Protein AF-A0A3C0Z9P6-F1 (afdb_monomer)

Nearest PDB structures (foldseek):
  6in7-assembly1_B  TM=9.026E-01  e=1.332E-02  Pseudomonas aeruginosa PAO1
  3hug-assembly4_M  TM=8.861E-01  e=1.414E-02  Mycobacterium tuberculosis H37Rv
  8z6g-assembly3_F  TM=8.842E-01  e=2.895E-02  Pseudomonas aeruginosa
  8z6g-assembly1_B  TM=8.869E-01  e=5.582E-02  Pseudomonas aeruginosa
  1or7-assembly3_A  TM=6.506E-01  e=3.262E-02  Escherichia coli

Secondary structure (DSSP, 8-state):
--SHHHHHHHHHHHHHHHHHHHHHHHHHHHS-TT-HHHHHHHHHHHHHHHHTS-HHHHHHHHHHHHS---HHHHHHHTTS-HHHHHHHHHHHHHHHHHHHHHHHHHH-

pLDDT: mean 70.47, std 15.77, range [40.88, 92.44]

Structure (mmCIF, N/CA/C/O backbone):
data_AF-A0A3C0Z9P6-F1
#
_entry.id   AF-A0A3C0Z9P6-F1
#
loop_
_atom_site.group_PDB
_atom_site.id
_atom_site.type_symbol
_atom_site.label_atom_id
_atom_site.label_alt_id
_atom_site.label_comp_id
_atom_site.label_asym_id
_atom_site.label_entity_id
_atom_site.label_seq_id
_atom_site.pdbx_PDB_ins_code
_atom_site.Cartn_x
_atom_site.Cartn_y
_atom_site.Cartn_z
_atom_site.occupancy
_atom_site.B_iso_or_equiv
_atom_site.auth_seq_id
_atom_site.auth_comp_id
_atom_site.auth_asym_id
_atom_site.auth_atom_id
_atom_site.pdbx_PDB_model_num
ATOM 1 N N . MET A 1 1 ? -11.238 23.803 20.148 1.00 42.41 1 MET A N 1
ATOM 2 C CA . MET A 1 1 ? -11.533 23.193 18.830 1.00 42.41 1 MET A CA 1
ATOM 3 C C . MET A 1 1 ? -10.688 23.865 17.754 1.00 42.41 1 MET A C 1
ATOM 5 O O . MET A 1 1 ? -11.091 24.905 17.266 1.00 42.41 1 MET A O 1
ATOM 9 N N . ARG A 1 2 ? -9.495 23.348 17.442 1.00 43.4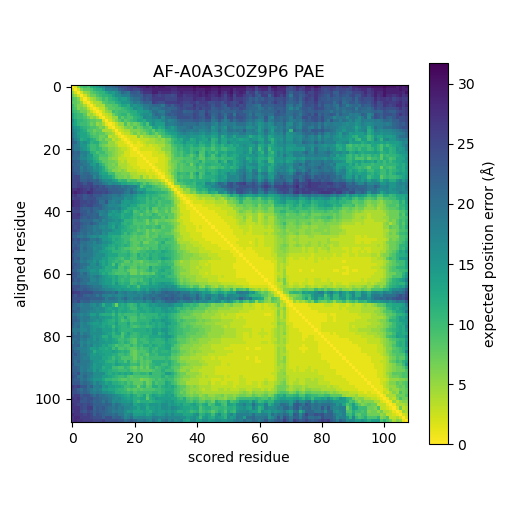1 2 ARG A N 1
ATOM 10 C CA . ARG A 1 2 ? -8.630 23.783 16.322 1.00 43.41 2 ARG A CA 1
ATOM 11 C C . ARG A 1 2 ? -7.404 22.873 16.370 1.00 43.41 2 ARG A C 1
ATOM 13 O O . ARG A 1 2 ? -6.607 23.048 17.272 1.00 43.41 2 ARG A O 1
ATOM 20 N N . ASN A 1 3 ? -7.369 21.821 15.549 1.00 40.88 3 ASN A N 1
ATOM 21 C CA . ASN A 1 3 ? -6.153 21.076 15.146 1.00 40.88 3 ASN A CA 1
ATOM 22 C C . ASN A 1 3 ? -6.480 19.862 14.255 1.00 40.88 3 ASN A C 1
ATOM 24 O O . ASN A 1 3 ? -5.617 19.386 13.526 1.00 40.88 3 ASN A O 1
ATOM 28 N N . SER A 1 4 ? -7.729 19.386 14.223 1.00 42.66 4 SER A N 1
ATOM 29 C CA . SER A 1 4 ? -8.097 18.238 13.373 1.00 42.66 4 SER A CA 1
ATOM 30 C C . SER A 1 4 ? -8.170 18.570 11.876 1.00 42.66 4 SER A C 1
ATOM 32 O O . SER 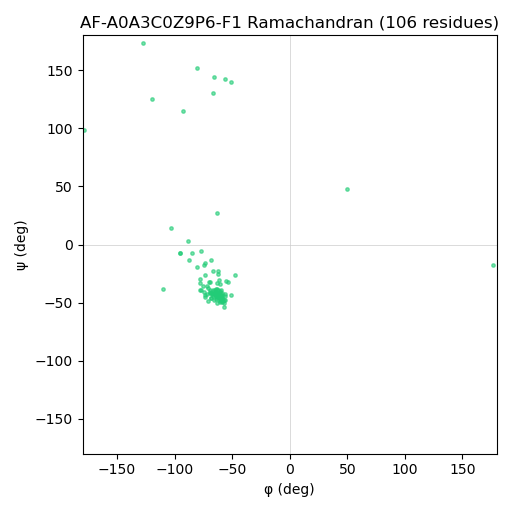A 1 4 ? -7.954 17.688 11.049 1.00 42.66 4 SER A O 1
ATOM 34 N N . SER A 1 5 ? -8.432 19.831 11.515 1.00 43.44 5 SER A N 1
ATOM 35 C CA . SER A 1 5 ? -8.592 20.255 10.116 1.00 43.44 5 SER A CA 1
ATOM 36 C C . SER A 1 5 ? -7.256 20.404 9.376 1.00 43.44 5 SER A C 1
ATOM 38 O O . SER A 1 5 ? -7.180 20.089 8.193 1.00 43.44 5 SER A O 1
ATOM 40 N N . LEU A 1 6 ? -6.188 20.818 10.072 1.00 44.06 6 LEU A N 1
ATOM 41 C CA . LEU A 1 6 ? -4.846 20.977 9.486 1.00 44.06 6 LEU A CA 1
ATOM 42 C C . LEU A 1 6 ? -4.164 19.620 9.236 1.00 44.06 6 LEU A C 1
ATOM 44 O O . LEU A 1 6 ? -3.636 19.386 8.151 1.00 44.06 6 LEU A O 1
ATOM 48 N N . ASN A 1 7 ? -4.307 18.670 10.168 1.00 47.16 7 ASN A N 1
ATOM 49 C CA . ASN A 1 7 ? -3.754 17.315 10.033 1.00 47.16 7 ASN A CA 1
ATOM 50 C C . ASN A 1 7 ? -4.336 16.517 8.849 1.00 47.16 7 ASN A C 1
ATOM 52 O O . ASN A 1 7 ? -3.698 15.589 8.348 1.00 47.16 7 ASN A O 1
ATOM 56 N N . ALA A 1 8 ? -5.556 16.835 8.406 1.00 47.28 8 ALA A N 1
ATOM 57 C CA . ALA A 1 8 ? -6.192 16.159 7.276 1.00 47.28 8 ALA A CA 1
ATOM 58 C C . ALA A 1 8 ? -5.598 16.593 5.923 1.00 47.28 8 ALA A C 1
ATOM 60 O O . ALA A 1 8 ? -5.442 15.758 5.029 1.00 47.28 8 ALA A O 1
ATOM 61 N N . ILE A 1 9 ? -5.227 17.872 5.796 1.00 47.53 9 ILE A N 1
ATOM 62 C CA . ILE A 1 9 ? -4.666 18.454 4.568 1.00 47.53 9 ILE A CA 1
ATOM 63 C C . ILE A 1 9 ? -3.225 17.974 4.374 1.00 47.53 9 ILE A C 1
ATOM 65 O O . ILE A 1 9 ? -2.877 17.497 3.292 1.00 47.53 9 ILE A O 1
ATOM 69 N N . GLU A 1 10 ? -2.422 17.985 5.437 1.00 41.62 10 GLU A N 1
ATOM 70 C CA . GLU A 1 10 ? -1.027 17.535 5.409 1.00 41.62 10 GLU A CA 1
ATOM 71 C C . GLU A 1 10 ? -0.917 16.033 5.089 1.00 41.62 10 GLU A C 1
ATOM 73 O O . GLU A 1 10 ? -0.194 15.641 4.172 1.00 41.62 10 GLU A O 1
ATOM 78 N N . LYS A 1 11 ? -1.762 15.192 5.712 1.00 42.75 11 LYS A N 1
ATOM 79 C CA . LYS A 1 11 ? -1.857 13.753 5.392 1.00 42.75 11 LYS A CA 1
ATOM 80 C C . LYS A 1 11 ? -2.290 13.469 3.953 1.00 42.75 11 LYS A C 1
ATOM 82 O O . LYS A 1 11 ? -1.919 12.424 3.418 1.00 42.75 11 LYS A O 1
ATOM 87 N N . SER A 1 12 ? -3.096 14.335 3.336 1.00 48.06 12 SER A N 1
ATOM 88 C CA . SER A 1 12 ? -3.494 14.165 1.931 1.00 48.06 12 SER A CA 1
ATOM 89 C C . SER A 1 12 ? -2.323 14.431 0.978 1.00 48.06 12 SER A C 1
ATOM 91 O O . SER A 1 12 ? -2.132 13.683 0.019 1.00 48.06 12 SER A O 1
ATOM 93 N N . LYS A 1 13 ? -1.483 15.419 1.313 1.00 47.25 13 LYS A N 1
ATOM 94 C CA . LYS A 1 13 ? -0.329 15.845 0.518 1.00 47.25 13 LYS A CA 1
ATOM 95 C C . LYS A 1 13 ? 0.789 14.804 0.565 1.00 47.25 13 LYS A C 1
ATOM 97 O O . LYS A 1 13 ? 1.222 14.333 -0.481 1.00 47.25 13 LYS A O 1
ATOM 102 N N . THR A 1 14 ? 1.151 14.330 1.761 1.00 51.00 14 THR A N 1
ATOM 103 C CA . THR A 1 14 ? 2.155 13.262 1.938 1.00 51.00 14 THR A CA 1
ATOM 104 C C . THR A 1 14 ? 1.738 11.956 1.256 1.00 51.00 14 THR A C 1
ATOM 106 O O . THR A 1 14 ? 2.580 11.227 0.739 1.00 51.00 14 THR A O 1
ATOM 109 N N . ARG A 1 15 ? 0.432 11.653 1.228 1.00 51.88 15 ARG A N 1
ATOM 110 C CA . ARG A 1 15 ? -0.122 10.464 0.565 1.00 51.88 15 ARG A CA 1
ATOM 111 C C . ARG A 1 15 ? -0.003 10.538 -0.959 1.00 51.88 15 ARG A C 1
ATOM 113 O O . ARG A 1 15 ? 0.391 9.533 -1.546 1.00 51.88 15 ARG A O 1
ATOM 120 N N . SER A 1 16 ? -0.357 11.675 -1.569 1.00 59.59 16 SER A N 1
ATOM 121 C CA . SER A 1 16 ? -0.193 11.879 -3.019 1.00 59.59 16 SER A CA 1
ATOM 122 C C . SER A 1 16 ? 1.267 11.669 -3.390 1.00 59.59 16 SER A C 1
ATOM 124 O O . SER A 1 16 ? 1.578 10.728 -4.107 1.00 59.59 16 SER A O 1
ATOM 126 N N . MET A 1 17 ? 2.171 12.384 -2.713 1.00 55.50 17 MET A N 1
ATOM 127 C CA . MET A 1 17 ? 3.618 12.303 -2.941 1.00 55.50 17 MET A CA 1
ATOM 128 C C . MET A 1 17 ? 4.173 10.868 -2.857 1.00 55.50 17 MET A C 1
ATOM 130 O O . MET A 1 17 ? 5.124 10.518 -3.552 1.00 55.50 17 MET A O 1
ATOM 134 N N . TYR A 1 18 ? 3.592 10.000 -2.021 1.00 57.31 18 TYR A N 1
ATOM 135 C CA . TYR A 1 18 ? 4.057 8.618 -1.876 1.00 57.31 18 TYR A CA 1
ATOM 136 C C . TYR A 1 18 ? 3.626 7.692 -3.021 1.00 57.31 18 TYR A C 1
ATOM 138 O O . TYR A 1 18 ? 4.408 6.838 -3.436 1.00 57.31 18 TYR A O 1
ATOM 146 N N . ILE A 1 19 ? 2.392 7.845 -3.509 1.00 62.22 19 ILE A N 1
ATOM 147 C CA . ILE A 1 19 ? 1.906 7.144 -4.707 1.00 62.22 19 ILE A CA 1
ATOM 148 C C . ILE A 1 19 ? 2.621 7.693 -5.944 1.00 62.22 19 ILE A C 1
ATOM 150 O O . ILE A 1 19 ? 3.065 6.913 -6.781 1.00 62.22 19 ILE A O 1
ATOM 154 N N . ASP A 1 20 ? 2.783 9.013 -6.005 1.00 66.19 20 ASP A N 1
ATOM 155 C CA . ASP A 1 20 ? 3.433 9.719 -7.104 1.00 66.19 20 ASP A CA 1
ATOM 156 C C . ASP A 1 20 ? 4.901 9.290 -7.217 1.00 66.19 20 ASP A C 1
ATOM 158 O O . ASP A 1 20 ? 5.325 8.877 -8.285 1.00 66.19 20 ASP A O 1
ATOM 162 N N . SER A 1 21 ? 5.636 9.210 -6.102 1.00 65.31 21 SER A N 1
ATOM 163 C CA . SER A 1 21 ? 7.021 8.700 -6.103 1.00 65.31 21 SER A CA 1
ATOM 164 C C . SER A 1 21 ? 7.155 7.211 -6.444 1.00 65.31 21 SER A C 1
ATOM 166 O O . SER A 1 21 ? 8.232 6.774 -6.833 1.00 65.31 21 SER A O 1
ATOM 168 N N . LEU A 1 22 ? 6.110 6.396 -6.257 1.00 65.88 22 LEU A N 1
ATOM 169 C CA . LEU A 1 22 ? 6.124 5.002 -6.716 1.00 65.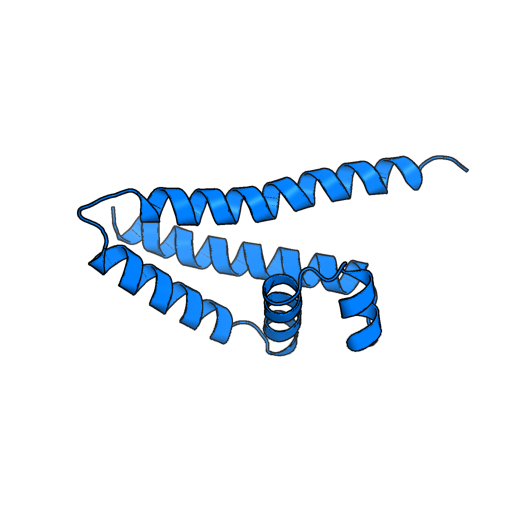88 22 LEU A CA 1
ATOM 170 C C . LEU A 1 22 ? 5.873 4.928 -8.228 1.00 65.88 22 LEU A C 1
ATOM 172 O O . LEU A 1 22 ? 6.506 4.125 -8.902 1.00 65.88 22 LEU A O 1
ATOM 176 N N . ASN A 1 23 ? 4.969 5.761 -8.748 1.00 66.81 23 ASN A N 1
ATOM 177 C CA . ASN A 1 23 ? 4.712 5.864 -10.183 1.00 66.81 23 ASN A CA 1
ATOM 178 C C . ASN A 1 23 ? 5.933 6.417 -10.924 1.00 66.81 23 ASN A C 1
ATOM 180 O O . ASN A 1 23 ? 6.373 5.803 -11.881 1.00 66.81 23 ASN A O 1
ATOM 184 N N . GLU A 1 24 ? 6.526 7.501 -10.425 1.00 68.56 24 GLU A N 1
ATOM 185 C CA . GLU A 1 24 ? 7.747 8.101 -10.968 1.00 68.56 24 GLU A CA 1
ATOM 186 C C . GLU A 1 24 ? 8.887 7.082 -11.022 1.00 68.56 24 GLU A C 1
ATOM 188 O O . GLU A 1 24 ? 9.549 6.942 -12.043 1.00 68.56 24 GLU A O 1
ATOM 193 N N . PHE A 1 25 ? 9.061 6.296 -9.957 1.00 67.06 25 PHE A N 1
ATOM 194 C CA . PHE A 1 25 ? 10.027 5.206 -9.945 1.00 67.06 25 PHE A CA 1
ATOM 195 C C . PHE A 1 25 ? 9.752 4.182 -11.055 1.00 67.06 25 PHE A C 1
ATOM 197 O O . PHE A 1 25 ? 10.668 3.826 -11.784 1.00 67.06 25 PHE A O 1
ATOM 204 N N . VAL A 1 26 ? 8.506 3.732 -11.226 1.00 66.94 26 VAL A N 1
ATOM 205 C CA . VAL A 1 26 ? 8.135 2.786 -12.295 1.00 66.94 26 VAL A CA 1
ATOM 206 C C . VAL A 1 26 ? 8.321 3.396 -13.690 1.00 66.94 26 VAL A C 1
ATOM 208 O O . VAL A 1 26 ? 8.780 2.702 -14.595 1.00 66.94 26 VAL A O 1
ATOM 211 N N . ASP A 1 27 ? 8.001 4.676 -13.869 1.00 66.69 27 ASP A N 1
ATOM 212 C CA . ASP A 1 27 ? 8.095 5.378 -15.151 1.00 66.69 27 ASP A CA 1
ATOM 213 C C . ASP A 1 27 ? 9.550 5.643 -15.567 1.00 66.69 27 ASP A C 1
ATOM 215 O O . ASP A 1 27 ? 9.875 5.515 -16.750 1.00 66.69 27 ASP A O 1
ATOM 219 N N . ILE A 1 28 ? 10.447 5.922 -14.611 1.00 65.12 28 ILE A N 1
ATOM 220 C CA . ILE A 1 28 ? 11.895 6.032 -14.858 1.00 65.12 28 ILE A CA 1
ATOM 221 C C . ILE A 1 28 ? 12.426 4.741 -15.501 1.00 65.12 28 ILE A C 1
ATOM 223 O O . ILE A 1 28 ? 13.076 4.815 -16.540 1.00 65.12 28 ILE A O 1
ATOM 227 N N . TYR A 1 29 ? 12.075 3.567 -14.960 1.00 60.84 29 TYR A N 1
ATOM 228 C CA . TYR A 1 29 ? 12.494 2.263 -15.510 1.00 60.84 29 TYR A CA 1
ATOM 229 C C . TYR A 1 29 ? 11.766 1.858 -16.797 1.00 60.84 29 TYR A C 1
ATOM 231 O O . TYR A 1 29 ? 12.203 0.961 -17.510 1.00 60.84 29 TYR A O 1
ATOM 239 N N . ARG A 1 30 ? 10.622 2.475 -17.103 1.00 60.72 30 ARG A N 1
ATOM 240 C CA . ARG A 1 30 ? 9.860 2.186 -18.327 1.00 60.72 30 ARG A CA 1
ATOM 241 C C . ARG A 1 30 ? 10.430 2.895 -19.560 1.00 60.72 30 ARG A C 1
ATOM 243 O O . ARG A 1 30 ? 10.091 2.525 -20.681 1.00 60.72 30 ARG A O 1
ATOM 250 N N . SER A 1 31 ? 11.234 3.936 -19.352 1.00 59.81 31 SER A N 1
ATOM 251 C CA . SER A 1 31 ? 11.647 4.895 -20.387 1.00 59.81 31 SER A CA 1
ATOM 252 C C . SER A 1 31 ? 13.003 4.575 -21.039 1.00 59.81 3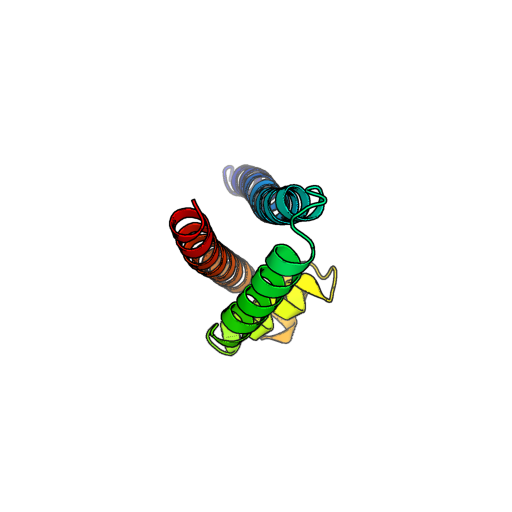1 SER A C 1
ATOM 254 O O . SER A 1 31 ? 13.389 5.227 -22.007 1.00 59.81 31 SER A O 1
ATOM 256 N N . SER A 1 32 ? 13.728 3.581 -20.533 1.00 57.25 32 SER A N 1
ATOM 257 C CA . SER A 1 32 ? 15.053 3.126 -20.978 1.00 57.25 32 SER A CA 1
ATOM 258 C C . SER A 1 32 ? 14.922 1.987 -22.005 1.00 57.25 32 SER A C 1
ATOM 260 O O . SER A 1 32 ? 14.446 0.894 -21.715 1.00 57.25 32 SER A O 1
ATOM 262 N N . THR A 1 33 ? 15.339 2.225 -23.251 1.00 54.12 33 THR A N 1
ATOM 263 C CA . THR A 1 33 ? 15.129 1.324 -24.406 1.00 54.12 33 THR A CA 1
ATOM 264 C C . THR A 1 33 ? 15.988 0.048 -24.427 1.00 54.12 33 THR A C 1
ATOM 266 O O . THR A 1 33 ? 15.635 -0.887 -25.139 1.00 54.12 33 THR A O 1
ATOM 269 N N . GLU A 1 34 ? 17.060 -0.052 -23.634 1.00 53.88 34 GLU A N 1
ATOM 270 C CA . GLU A 1 34 ? 17.806 -1.311 -23.400 1.00 53.88 34 GLU A CA 1
ATOM 271 C C . GLU A 1 34 ? 17.189 -2.174 -22.280 1.00 53.88 34 GLU A C 1
ATOM 273 O O . GLU A 1 34 ? 17.568 -3.329 -22.081 1.00 53.88 34 GLU A O 1
ATOM 278 N N . GLU A 1 35 ? 16.193 -1.647 -21.565 1.00 59.03 35 GLU A N 1
ATOM 279 C CA . GLU A 1 35 ? 15.675 -2.223 -20.328 1.00 59.03 35 GLU A CA 1
ATOM 280 C C . GLU A 1 35 ? 14.346 -2.961 -20.484 1.00 59.03 35 GLU A C 1
ATOM 282 O O . GLU A 1 35 ? 13.745 -3.295 -19.481 1.00 59.03 35 GLU A O 1
ATOM 287 N N . GLU A 1 36 ? 13.851 -3.304 -21.676 1.00 61.81 36 GLU A N 1
ATOM 288 C CA . GLU A 1 36 ? 12.541 -3.981 -21.753 1.00 61.81 36 GLU A CA 1
ATOM 289 C C . GLU A 1 36 ? 12.552 -5.374 -21.082 1.00 61.81 36 GLU A C 1
ATOM 291 O O . GLU A 1 36 ? 11.593 -5.763 -20.408 1.00 61.81 36 GLU A O 1
ATOM 296 N N . LEU A 1 37 ? 13.652 -6.125 -21.224 1.00 64.75 37 LEU A N 1
ATOM 297 C CA . LEU A 1 37 ? 13.838 -7.401 -20.525 1.00 64.75 37 LEU A CA 1
ATOM 298 C C . LEU A 1 37 ? 14.002 -7.180 -19.014 1.00 64.75 37 LEU A C 1
ATOM 300 O O . LEU A 1 37 ? 13.317 -7.831 -18.227 1.00 64.75 37 LEU A O 1
ATOM 304 N N . TYR A 1 38 ? 14.836 -6.216 -18.618 1.00 66.75 38 TYR A N 1
ATOM 305 C CA . TYR A 1 38 ? 15.063 -5.861 -17.215 1.00 66.75 38 TYR A CA 1
ATOM 306 C C . TYR A 1 38 ? 13.798 -5.329 -16.532 1.00 66.75 38 TYR A C 1
ATOM 308 O O . TYR A 1 38 ? 13.495 -5.692 -15.400 1.00 66.75 38 TYR A O 1
ATOM 316 N N . PHE A 1 39 ? 12.995 -4.550 -17.245 1.00 68.88 39 PHE A N 1
ATOM 317 C CA . PHE A 1 39 ? 11.703 -4.039 -16.823 1.00 68.88 39 PHE A CA 1
ATOM 318 C C . PHE A 1 39 ? 10.692 -5.174 -16.665 1.00 68.88 39 PHE A C 1
ATOM 320 O O . PHE A 1 39 ? 9.978 -5.219 -15.666 1.00 68.88 39 PHE A O 1
ATOM 327 N N . LYS A 1 40 ? 10.658 -6.146 -17.588 1.00 72.25 40 LYS A N 1
ATOM 328 C CA . LYS A 1 40 ? 9.836 -7.363 -17.439 1.00 72.25 40 LYS A CA 1
ATOM 329 C C . LYS A 1 40 ? 10.252 -8.188 -16.221 1.00 72.25 40 LYS A C 1
ATOM 331 O O . LYS A 1 40 ? 9.385 -8.709 -15.520 1.00 72.25 40 LYS A O 1
ATOM 336 N N . GLU A 1 41 ? 11.547 -8.304 -15.939 1.00 74.38 41 GLU A N 1
ATOM 337 C CA . GLU A 1 41 ? 12.041 -8.983 -14.736 1.00 74.38 41 GLU A CA 1
ATOM 338 C C . GLU A 1 41 ? 11.715 -8.213 -13.453 1.00 74.38 41 GLU A C 1
ATOM 340 O O . GLU A 1 41 ? 11.284 -8.815 -12.465 1.00 74.38 41 GLU A O 1
ATOM 345 N N . LEU A 1 42 ? 11.863 -6.888 -13.473 1.00 73.69 42 LEU A N 1
ATOM 346 C CA . LEU A 1 42 ? 11.521 -6.005 -12.363 1.00 73.69 42 LEU A CA 1
ATOM 347 C C . LEU A 1 42 ? 10.020 -6.051 -12.069 1.00 73.69 42 LEU A C 1
ATOM 349 O O . LEU A 1 42 ? 9.637 -6.162 -10.907 1.00 73.69 42 LEU A O 1
ATOM 353 N N . LEU A 1 43 ? 9.177 -6.044 -13.104 1.00 74.19 43 LEU A N 1
ATOM 354 C CA . LEU A 1 43 ? 7.730 -6.222 -12.990 1.00 74.19 43 LEU A CA 1
ATOM 355 C C . LEU A 1 43 ? 7.371 -7.586 -12.398 1.00 74.19 43 LEU A C 1
ATOM 357 O O . LEU A 1 43 ? 6.607 -7.638 -11.439 1.00 74.19 43 LEU A O 1
ATOM 361 N N . LYS A 1 44 ? 7.963 -8.681 -12.889 1.00 80.69 44 LYS A N 1
ATOM 362 C CA . LYS A 1 44 ? 7.741 -10.020 -12.312 1.00 80.69 44 LYS A CA 1
ATOM 363 C C . LYS A 1 44 ? 8.131 -10.082 -10.838 1.00 80.69 44 LYS A C 1
ATOM 365 O O . LYS A 1 44 ? 7.419 -10.669 -10.026 1.00 80.69 44 LYS A O 1
ATOM 370 N N . LYS A 1 45 ? 9.259 -9.473 -10.467 1.00 77.50 45 LYS A N 1
ATOM 371 C CA . LYS A 1 45 ? 9.679 -9.378 -9.063 1.00 77.50 45 LYS A CA 1
ATOM 372 C C . LYS A 1 45 ? 8.742 -8.498 -8.252 1.00 77.50 45 LYS A C 1
ATOM 374 O O . LYS A 1 45 ? 8.433 -8.846 -7.121 1.00 77.50 45 LYS A O 1
ATOM 379 N N . PHE A 1 46 ? 8.264 -7.397 -8.813 1.00 78.31 46 PHE A N 1
ATOM 380 C CA . PHE A 1 46 ? 7.283 -6.539 -8.165 1.00 78.31 46 PHE A CA 1
ATOM 381 C C . PHE A 1 46 ? 5.981 -7.290 -7.870 1.00 78.31 46 PHE A C 1
ATOM 383 O O . PHE A 1 46 ? 5.494 -7.239 -6.742 1.00 78.31 46 PHE A O 1
ATOM 390 N N . GLU A 1 47 ? 5.460 -8.039 -8.841 1.00 82.31 47 GLU A N 1
ATOM 391 C CA . GLU A 1 47 ? 4.294 -8.911 -8.666 1.00 82.31 47 GLU A CA 1
ATOM 392 C C . GLU A 1 47 ? 4.551 -9.976 -7.593 1.00 82.31 47 GLU A C 1
ATOM 394 O O . GLU A 1 47 ? 3.749 -10.128 -6.672 1.00 82.31 47 GLU A O 1
ATOM 399 N N . SER A 1 48 ? 5.715 -10.630 -7.630 1.00 85.31 48 SER A N 1
ATOM 400 C CA . SER A 1 48 ? 6.119 -11.602 -6.608 1.00 85.31 48 SER A CA 1
ATOM 401 C C . SER A 1 48 ? 6.207 -10.988 -5.204 1.00 85.31 48 SER A C 1
ATOM 403 O O . SER A 1 48 ? 5.766 -11.585 -4.224 1.00 85.31 48 SER A O 1
ATOM 405 N N . GLU A 1 49 ? 6.729 -9.770 -5.068 1.00 85.56 49 GLU A N 1
ATOM 406 C CA . GLU A 1 49 ? 6.792 -9.079 -3.777 1.00 85.56 49 GLU A CA 1
ATOM 407 C C . GLU A 1 49 ? 5.407 -8.642 -3.285 1.00 85.56 49 GLU A C 1
ATOM 409 O O . GLU A 1 49 ? 5.156 -8.677 -2.078 1.00 85.56 49 GLU A O 1
ATOM 414 N N . ILE A 1 50 ? 4.482 -8.295 -4.189 1.00 85.00 50 ILE A N 1
ATOM 415 C CA . ILE A 1 50 ? 3.070 -8.090 -3.836 1.00 85.00 50 ILE A CA 1
ATOM 416 C C . ILE A 1 50 ? 2.476 -9.391 -3.297 1.00 85.00 50 ILE A C 1
ATOM 418 O O . ILE A 1 50 ? 1.783 -9.360 -2.278 1.00 85.00 50 ILE A O 1
ATOM 422 N N . GLU A 1 51 ? 2.755 -10.532 -3.927 1.00 87.69 51 GLU A N 1
ATOM 423 C CA . GLU A 1 51 ? 2.330 -11.844 -3.434 1.00 87.69 51 GLU A CA 1
ATOM 424 C C . GLU A 1 51 ? 2.948 -12.189 -2.073 1.00 87.69 51 GLU A C 1
ATOM 426 O O . GLU A 1 51 ? 2.269 -12.774 -1.232 1.00 87.69 51 GLU A O 1
ATOM 431 N N . ASN A 1 52 ? 4.169 -11.746 -1.788 1.00 88.25 52 ASN A N 1
ATOM 432 C CA . ASN A 1 52 ? 4.815 -11.945 -0.488 1.00 88.25 52 ASN A CA 1
ATOM 433 C C . ASN A 1 52 ? 4.297 -11.008 0.619 1.00 88.25 52 ASN A C 1
ATOM 435 O O . ASN A 1 52 ? 4.676 -11.158 1.788 1.00 88.25 52 ASN A O 1
ATOM 439 N N . LEU A 1 53 ? 3.426 -10.043 0.303 1.00 87.88 53 LEU A N 1
ATOM 440 C CA . LEU A 1 53 ? 2.767 -9.242 1.331 1.00 87.88 53 LEU A CA 1
ATOM 441 C C . LEU A 1 53 ? 1.834 -10.122 2.180 1.00 87.88 53 LEU A C 1
ATOM 443 O O . LEU A 1 53 ? 1.144 -10.998 1.649 1.00 87.88 53 LEU A O 1
ATOM 447 N N . PRO A 1 54 ? 1.717 -9.846 3.495 1.00 92.38 54 PRO A N 1
ATOM 448 C CA . PRO A 1 54 ? 0.722 -10.499 4.335 1.00 92.38 54 PRO A CA 1
ATOM 449 C C . PRO A 1 54 ? -0.676 -10.413 3.697 1.00 92.38 54 PRO A C 1
ATOM 451 O O . PRO A 1 54 ? -1.028 -9.337 3.206 1.00 92.38 54 PRO A O 1
ATOM 454 N N . PRO A 1 55 ? -1.513 -11.468 3.745 1.00 89.75 55 PRO A N 1
ATOM 455 C CA . PRO A 1 55 ? -2.753 -11.545 2.962 1.00 89.75 55 PRO A CA 1
ATOM 456 C C . PRO A 1 55 ? -3.657 -10.313 3.094 1.00 89.75 55 PRO A C 1
ATOM 458 O O . PRO A 1 55 ? -4.106 -9.754 2.098 1.00 89.75 55 PRO A O 1
ATOM 461 N N . LYS A 1 56 ? -3.830 -9.813 4.324 1.00 87.94 56 LYS A N 1
ATOM 462 C CA . LYS A 1 56 ? -4.639 -8.620 4.617 1.00 87.94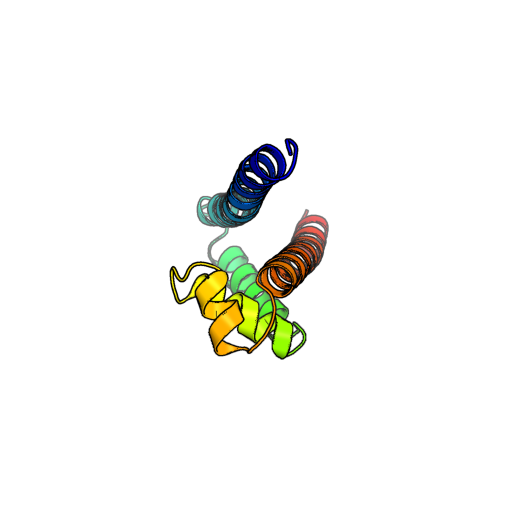 56 LYS A CA 1
ATOM 463 C C . LYS A 1 56 ? -4.011 -7.322 4.093 1.00 87.94 56 LYS A C 1
ATOM 465 O O . LYS A 1 56 ? -4.716 -6.393 3.717 1.00 87.94 56 LYS A O 1
ATOM 470 N N . MET A 1 57 ? -2.680 -7.247 4.070 1.00 89.81 57 MET A N 1
ATOM 471 C CA . MET A 1 57 ? -1.945 -6.114 3.504 1.00 89.81 57 MET A CA 1
ATOM 472 C C . MET A 1 57 ? -2.028 -6.107 1.980 1.00 89.81 57 MET A C 1
ATOM 474 O O . MET A 1 57 ? -2.288 -5.055 1.399 1.00 89.81 57 MET A O 1
ATOM 478 N N . ARG A 1 58 ? -1.877 -7.281 1.359 1.00 90.06 58 ARG A N 1
ATOM 479 C CA . ARG A 1 58 ? -2.034 -7.487 -0.082 1.00 90.06 58 ARG A CA 1
ATOM 480 C C . ARG A 1 58 ? -3.435 -7.117 -0.549 1.00 90.06 58 ARG A C 1
ATOM 482 O O . ARG A 1 58 ? -3.574 -6.339 -1.482 1.00 90.06 58 ARG A O 1
ATOM 489 N N . GLU A 1 59 ? -4.466 -7.605 0.136 1.00 89.62 59 GLU A N 1
ATOM 490 C CA . GLU A 1 59 ? -5.863 -7.295 -0.177 1.00 89.62 59 GLU A CA 1
ATOM 491 C C . GLU A 1 59 ? -6.139 -5.785 -0.131 1.00 89.62 59 GLU A C 1
ATOM 493 O O . GLU A 1 59 ? -6.681 -5.223 -1.081 1.00 89.62 59 GLU A O 1
ATOM 498 N N . ILE A 1 60 ? -5.707 -5.107 0.937 1.00 88.31 60 ILE A N 1
ATOM 499 C CA . ILE A 1 60 ? -5.861 -3.652 1.079 1.00 88.31 60 ILE A CA 1
ATOM 500 C C . ILE A 1 60 ? -5.108 -2.904 -0.032 1.00 88.31 60 ILE A C 1
ATOM 502 O O . ILE A 1 60 ? -5.631 -1.931 -0.580 1.00 88.31 60 ILE A O 1
ATOM 506 N N . PHE A 1 61 ? -3.895 -3.350 -0.366 1.00 85.56 61 PHE A N 1
ATOM 507 C CA . PHE A 1 61 ? -3.084 -2.769 -1.432 1.00 85.56 61 PHE A CA 1
ATOM 508 C C . PHE A 1 61 ? -3.748 -2.918 -2.803 1.00 85.56 61 PHE A C 1
ATOM 510 O O . PHE A 1 61 ? -3.938 -1.914 -3.487 1.00 85.56 61 PHE A O 1
ATOM 517 N N . LEU A 1 62 ? -4.177 -4.131 -3.163 1.00 84.06 62 LEU A N 1
ATOM 518 C CA . LEU A 1 62 ? -4.845 -4.422 -4.432 1.00 84.06 62 LEU A CA 1
ATOM 519 C C . LEU A 1 62 ? -6.175 -3.670 -4.559 1.00 84.06 62 LEU A C 1
ATOM 521 O O . LEU A 1 62 ? -6.410 -3.033 -5.582 1.00 84.06 62 LEU A O 1
ATOM 525 N N . LYS A 1 63 ? -7.008 -3.642 -3.510 1.00 82.25 63 LYS A N 1
ATOM 526 C CA . LYS A 1 63 ? -8.260 -2.858 -3.495 1.00 82.25 63 LYS A CA 1
ATOM 527 C C . LYS A 1 63 ? -8.010 -1.363 -3.683 1.00 82.25 63 LYS A C 1
ATOM 529 O O . LYS A 1 63 ? -8.726 -0.708 -4.429 1.00 82.25 63 LYS A O 1
ATOM 534 N N . SER A 1 64 ? -6.954 -0.823 -3.068 1.00 79.56 64 SER A N 1
ATOM 535 C CA . SER A 1 64 ? -6.552 0.576 -3.266 1.00 79.56 64 SER A CA 1
ATOM 536 C C . SER A 1 64 ? -6.012 0.869 -4.670 1.00 79.56 64 SER A C 1
ATOM 538 O O . SER A 1 64 ? -5.820 2.048 -4.985 1.00 79.56 64 SER A O 1
ATOM 540 N N . ARG A 1 65 ? -5.694 -0.157 -5.470 1.00 74.38 65 ARG A N 1
ATOM 541 C CA . ARG A 1 65 ? -5.044 -0.008 -6.775 1.00 74.38 65 ARG A CA 1
ATOM 542 C C . ARG A 1 65 ? -5.947 -0.338 -7.957 1.00 74.38 65 ARG A C 1
ATOM 544 O O . ARG A 1 65 ? -5.901 0.394 -8.939 1.00 74.38 65 ARG A O 1
ATOM 551 N N . ASN A 1 66 ? -6.795 -1.355 -7.831 1.00 64.50 66 ASN A N 1
ATOM 552 C CA . ASN A 1 66 ? -7.779 -1.730 -8.848 1.00 64.50 66 ASN A CA 1
ATOM 553 C C . ASN A 1 66 ? -9.005 -0.829 -8.840 1.00 64.50 66 ASN A C 1
ATOM 555 O O . ASN A 1 66 ? -9.632 -0.623 -9.875 1.00 64.50 66 ASN A O 1
ATOM 559 N N . GLU A 1 67 ? -9.357 -0.292 -7.681 1.00 52.53 67 GLU A N 1
ATOM 560 C CA . GLU A 1 67 ? -10.524 0.547 -7.563 1.00 52.53 67 GLU A CA 1
ATOM 561 C C . GLU A 1 67 ? -10.054 1.912 -7.070 1.00 52.53 67 GLU A C 1
ATOM 563 O O . GLU A 1 67 ? -9.415 2.030 -6.025 1.00 52.53 67 GLU A O 1
ATOM 56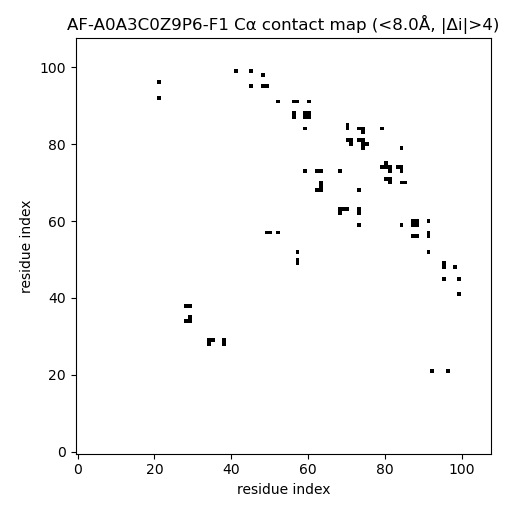8 N N . GLY A 1 68 ? -10.392 2.982 -7.791 1.00 52.50 68 GLY A N 1
ATOM 569 C CA . GLY A 1 68 ? -10.210 4.367 -7.332 1.00 52.50 68 GLY A CA 1
ATOM 570 C C . GLY A 1 68 ? -11.033 4.707 -6.076 1.00 52.50 68 GLY A C 1
ATOM 571 O O . GLY A 1 68 ? -11.442 5.852 -5.880 1.00 52.50 68 GLY A O 1
ATOM 572 N N . LEU A 1 69 ? -11.353 3.718 -5.238 1.00 54.06 69 LEU A N 1
ATOM 573 C CA . LEU A 1 69 ? -12.103 3.869 -4.014 1.00 54.06 69 LEU A CA 1
ATOM 574 C C . LEU A 1 69 ? -11.291 4.672 -3.009 1.00 54.06 69 LEU A C 1
ATOM 576 O O . LEU A 1 69 ? -10.141 4.391 -2.671 1.00 54.06 69 LEU A O 1
ATOM 580 N N . SER A 1 70 ? -11.967 5.671 -2.458 1.00 71.88 70 SER A N 1
ATOM 581 C CA . SER A 1 70 ? -11.510 6.344 -1.257 1.00 71.88 70 SER A CA 1
ATOM 582 C C . SER A 1 70 ? -11.314 5.309 -0.140 1.00 71.88 70 SER A C 1
ATOM 584 O O . SER A 1 70 ? -12.108 4.378 0.010 1.00 71.88 70 SER A O 1
ATOM 586 N N . TYR A 1 71 ? -10.275 5.498 0.677 1.00 80.44 71 TYR A N 1
ATOM 587 C CA . TYR A 1 71 ? -9.951 4.655 1.834 1.00 80.44 71 TYR A CA 1
ATOM 588 C C . TYR A 1 71 ? -11.139 4.347 2.745 1.00 80.44 71 TYR A C 1
ATOM 590 O O . TYR A 1 71 ? -11.158 3.303 3.388 1.00 80.44 71 TYR A O 1
ATOM 598 N N . LYS A 1 72 ? -12.147 5.223 2.752 1.00 80.19 72 LYS A N 1
ATOM 599 C CA . LYS A 1 72 ? -13.415 5.042 3.454 1.00 80.19 72 LYS A CA 1
ATOM 600 C C . LYS A 1 72 ? -14.190 3.809 2.997 1.00 80.19 72 LYS A C 1
ATOM 602 O O . LYS A 1 72 ? -14.779 3.124 3.825 1.00 80.19 72 LYS A O 1
ATOM 607 N N . LYS A 1 73 ? -14.201 3.512 1.697 1.00 81.56 73 LYS A N 1
ATOM 608 C CA . LYS A 1 73 ? -14.908 2.341 1.163 1.00 81.56 73 LYS A CA 1
ATOM 609 C C . LYS A 1 73 ? -14.166 1.047 1.490 1.00 81.56 73 LYS A C 1
ATOM 611 O O . LYS A 1 73 ? -14.805 0.133 1.986 1.00 81.56 73 LYS A O 1
ATOM 616 N N . ILE A 1 74 ? -12.839 1.023 1.340 1.00 84.75 74 ILE A N 1
ATOM 617 C CA . ILE A 1 74 ? -11.999 -0.123 1.742 1.00 84.75 74 ILE A CA 1
ATOM 618 C C . ILE A 1 74 ? -12.156 -0.394 3.245 1.00 84.75 74 ILE A C 1
ATOM 620 O O . ILE A 1 74 ? -12.340 -1.530 3.668 1.00 84.75 74 ILE A O 1
ATOM 624 N N . ALA A 1 75 ? -12.136 0.665 4.057 1.00 88.06 75 ALA A N 1
ATOM 625 C CA . ALA A 1 75 ? -12.360 0.588 5.495 1.00 88.06 75 ALA A CA 1
ATOM 626 C C . ALA A 1 75 ? -13.737 -0.006 5.831 1.00 88.06 75 ALA A C 1
ATOM 628 O O . ALA A 1 75 ? -13.828 -0.903 6.665 1.00 88.06 75 ALA A O 1
ATOM 629 N N . LYS A 1 76 ? -14.793 0.451 5.144 1.00 89.31 76 LYS A N 1
ATOM 630 C CA . LYS A 1 76 ? -16.156 -0.065 5.316 1.00 89.31 76 LYS A CA 1
ATOM 631 C C . LYS A 1 76 ? -16.273 -1.533 4.902 1.00 89.31 76 LYS A C 1
ATOM 633 O O . LYS A 1 76 ? -16.889 -2.305 5.624 1.00 89.31 76 LYS A O 1
ATOM 638 N N . GLU A 1 77 ? -15.697 -1.905 3.765 1.00 89.19 77 GLU A N 1
ATOM 639 C CA . GLU A 1 77 ? -15.769 -3.265 3.224 1.00 89.19 77 GLU A CA 1
ATOM 640 C C . GLU A 1 77 ? -15.045 -4.273 4.122 1.00 89.19 77 GLU A C 1
ATOM 642 O O . GLU A 1 77 ? -15.575 -5.337 4.418 1.00 89.19 77 GLU A O 1
ATOM 647 N N . LEU A 1 78 ? -13.865 -3.904 4.623 1.00 88.88 78 LEU A N 1
ATOM 648 C CA . LEU A 1 78 ? -13.050 -4.766 5.481 1.00 88.88 78 LEU A CA 1
ATOM 649 C C . LEU A 1 78 ? -13.376 -4.625 6.974 1.00 88.88 78 LEU A C 1
ATOM 651 O O . LEU A 1 78 ? -12.698 -5.232 7.805 1.00 88.88 78 LEU A O 1
ATOM 655 N N . ASN A 1 79 ? -14.376 -3.807 7.317 1.00 91.88 79 ASN A N 1
ATOM 656 C CA . ASN A 1 79 ? -14.778 -3.476 8.683 1.00 91.88 79 ASN A CA 1
ATOM 657 C C . ASN A 1 79 ? -13.593 -3.050 9.582 1.00 91.88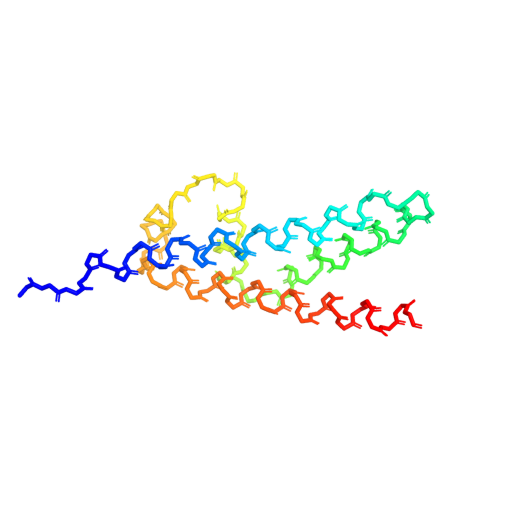 79 ASN A C 1
ATOM 659 O O . ASN A 1 79 ? -13.402 -3.537 10.696 1.00 91.88 79 ASN A O 1
ATOM 663 N N . ILE A 1 80 ? -12.755 -2.151 9.063 1.00 92.44 80 ILE A N 1
ATOM 664 C CA . ILE A 1 80 ? -11.594 -1.561 9.747 1.00 92.44 80 ILE A CA 1
ATOM 665 C C . ILE A 1 80 ? -11.656 -0.034 9.678 1.00 92.44 80 ILE A C 1
ATOM 667 O O . ILE A 1 80 ? -12.490 0.545 8.991 1.00 92.44 80 ILE A O 1
ATOM 671 N N . THR A 1 81 ? -10.747 0.656 10.367 1.00 90.06 81 THR A N 1
ATOM 672 C CA . THR A 1 81 ? -10.684 2.122 10.283 1.00 90.06 81 THR A CA 1
ATOM 673 C C . THR A 1 81 ? -9.951 2.588 9.023 1.00 90.06 81 THR A C 1
ATOM 675 O O . THR A 1 81 ? -9.006 1.946 8.557 1.00 90.06 81 THR A O 1
ATOM 678 N N . GLU A 1 82 ? -10.299 3.775 8.516 1.00 87.06 82 GLU A N 1
ATOM 679 C CA . GLU A 1 82 ? -9.530 4.435 7.448 1.00 87.06 82 GLU A CA 1
ATOM 680 C C . GLU A 1 82 ? -8.053 4.621 7.818 1.00 87.06 82 GLU A C 1
ATOM 682 O O . GLU A 1 82 ? -7.178 4.604 6.952 1.00 87.06 82 GLU A O 1
ATOM 687 N N . ASN A 1 83 ? -7.756 4.806 9.108 1.00 86.62 83 ASN A N 1
ATOM 688 C CA . ASN A 1 83 ? -6.385 4.924 9.585 1.00 86.62 83 ASN A CA 1
ATOM 689 C C . ASN A 1 83 ? -5.636 3.589 9.465 1.00 86.62 83 ASN A C 1
ATOM 691 O O . A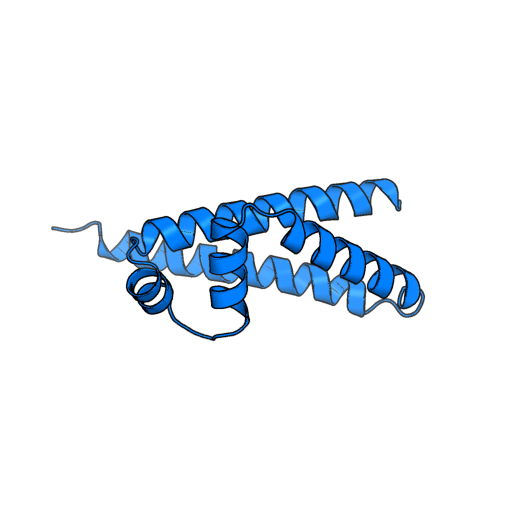SN A 1 83 ? -4.491 3.581 9.028 1.00 86.62 83 ASN A O 1
ATOM 695 N N . THR A 1 84 ? -6.299 2.466 9.756 1.00 88.12 84 THR A N 1
ATOM 696 C CA . THR A 1 84 ? -5.753 1.120 9.528 1.00 88.12 84 THR A CA 1
ATOM 697 C C . THR A 1 84 ? -5.420 0.914 8.052 1.00 88.12 84 THR A C 1
ATOM 699 O O . THR A 1 84 ? -4.306 0.497 7.746 1.00 88.12 84 THR A O 1
ATOM 702 N N . VAL A 1 85 ? -6.323 1.284 7.136 1.00 86.88 85 VAL A N 1
ATOM 703 C CA . VAL A 1 85 ? -6.076 1.228 5.681 1.00 86.88 85 VAL A CA 1
ATOM 704 C C . VAL A 1 85 ? -4.836 2.047 5.307 1.00 86.88 85 VAL A C 1
ATOM 706 O O . VAL A 1 85 ? -3.922 1.526 4.672 1.00 86.88 85 VAL A O 1
ATOM 709 N N . LYS A 1 86 ? -4.748 3.304 5.764 1.00 82.56 86 LYS A N 1
ATOM 710 C CA . LYS A 1 86 ? -3.593 4.188 5.515 1.00 82.56 86 LYS A CA 1
ATOM 711 C C . LYS A 1 86 ? -2.280 3.586 6.012 1.00 82.56 86 LYS A C 1
ATOM 713 O O . LYS A 1 86 ? -1.296 3.586 5.278 1.00 82.56 86 LYS A O 1
ATOM 718 N N . THR A 1 87 ? -2.256 3.082 7.244 1.00 85.94 87 THR A N 1
ATOM 719 C CA . THR A 1 87 ? -1.056 2.486 7.844 1.00 85.94 87 THR A CA 1
ATOM 720 C C . THR A 1 87 ? -0.623 1.230 7.101 1.00 85.94 87 THR A C 1
ATOM 722 O O . THR A 1 87 ? 0.566 1.059 6.841 1.00 85.94 87 THR A O 1
ATOM 725 N N . VAL A 1 88 ? -1.569 0.362 6.742 1.00 87.00 88 VAL A N 1
ATOM 726 C CA . VAL A 1 88 ? -1.280 -0.862 5.990 1.00 87.00 88 VAL A CA 1
ATOM 727 C C . VAL A 1 88 ? -0.712 -0.528 4.611 1.00 87.00 88 VAL A C 1
ATOM 729 O O . VAL A 1 88 ? 0.317 -1.085 4.244 1.00 87.00 88 VAL A O 1
ATOM 732 N N . LEU A 1 89 ? -1.303 0.430 3.893 1.00 85.69 89 LEU A N 1
ATOM 733 C CA . LEU A 1 89 ? -0.801 0.872 2.588 1.00 85.69 89 LEU A CA 1
ATOM 734 C C . LEU A 1 89 ? 0.586 1.499 2.678 1.00 85.69 89 LEU A C 1
ATOM 736 O O . LEU A 1 89 ? 1.452 1.192 1.867 1.00 85.69 89 LEU A O 1
ATOM 740 N N . HIS A 1 90 ? 0.824 2.341 3.682 1.00 81.25 90 HIS A N 1
ATOM 741 C CA . HIS A 1 90 ? 2.143 2.929 3.894 1.00 81.25 90 HIS A CA 1
ATOM 742 C C . HIS A 1 90 ? 3.213 1.852 4.121 1.00 81.25 90 HIS A C 1
ATOM 744 O O . HIS A 1 90 ? 4.277 1.897 3.507 1.00 81.25 90 HIS A O 1
ATOM 750 N N . ARG A 1 91 ? 2.909 0.849 4.954 1.00 85.12 91 ARG A N 1
ATOM 751 C CA . ARG A 1 91 ? 3.801 -0.292 5.199 1.00 85.12 91 ARG A CA 1
ATOM 752 C C . ARG A 1 91 ? 4.022 -1.129 3.940 1.00 85.12 91 ARG A C 1
ATOM 754 O O . ARG A 1 91 ? 5.164 -1.483 3.672 1.00 85.12 91 ARG A O 1
ATOM 761 N N . ALA A 1 92 ? 2.971 -1.382 3.159 1.00 84.69 92 ALA A N 1
ATOM 762 C CA . ALA A 1 92 ? 3.071 -2.102 1.893 1.00 84.69 92 ALA A CA 1
ATOM 763 C C . ALA A 1 92 ? 4.028 -1.390 0.927 1.00 84.69 92 ALA A C 1
ATOM 765 O O . ALA A 1 92 ? 4.966 -2.006 0.433 1.00 84.69 92 ALA A O 1
ATOM 766 N N . VAL A 1 93 ? 3.866 -0.077 0.719 1.00 79.75 93 VAL A N 1
ATOM 767 C CA . VAL A 1 93 ? 4.744 0.670 -0.196 1.00 79.75 93 VAL A CA 1
ATOM 768 C C . VAL A 1 93 ? 6.181 0.732 0.322 1.00 79.75 93 VAL A C 1
ATOM 770 O O . VAL A 1 93 ? 7.105 0.576 -0.469 1.00 79.75 93 VAL A O 1
ATOM 773 N N . LEU A 1 94 ? 6.402 0.917 1.627 1.00 81.94 94 LEU A N 1
ATOM 774 C CA . LEU A 1 94 ? 7.752 0.867 2.206 1.00 81.94 94 LEU A CA 1
ATOM 775 C C . LEU A 1 94 ? 8.427 -0.490 1.985 1.00 81.94 94 LEU A C 1
ATOM 777 O O . LEU A 1 94 ? 9.607 -0.542 1.641 1.00 81.94 94 LEU A O 1
ATOM 781 N N . GLN A 1 95 ? 7.686 -1.581 2.176 1.00 84.62 95 GLN A N 1
ATOM 782 C CA . GLN A 1 95 ? 8.190 -2.933 1.967 1.00 84.62 95 GLN A CA 1
ATOM 783 C C . GLN A 1 95 ? 8.548 -3.169 0.496 1.00 84.62 95 GLN A C 1
ATOM 785 O O . GLN A 1 95 ? 9.660 -3.616 0.216 1.00 84.62 95 GLN A O 1
ATOM 790 N N . LEU A 1 96 ? 7.658 -2.791 -0.426 1.00 81.88 96 LEU A N 1
ATOM 791 C CA . LEU A 1 96 ? 7.900 -2.885 -1.867 1.00 81.88 96 LEU A CA 1
ATOM 792 C C . LEU A 1 96 ? 9.110 -2.034 -2.277 1.00 81.88 96 LEU A C 1
ATOM 794 O O . LEU A 1 96 ? 10.041 -2.553 -2.880 1.00 81.88 96 LEU A O 1
ATOM 798 N N . LYS A 1 97 ? 9.174 -0.760 -1.865 1.00 76.25 97 LYS A N 1
ATOM 799 C CA . LYS A 1 97 ? 10.315 0.125 -2.156 1.00 76.25 97 LYS A CA 1
ATOM 800 C C . LYS A 1 97 ? 11.631 -0.425 -1.622 1.00 76.25 97 LYS A C 1
ATOM 802 O O . LYS A 1 97 ? 12.625 -0.383 -2.332 1.00 76.25 97 LYS A O 1
ATOM 807 N N . LYS A 1 98 ? 11.662 -0.955 -0.394 1.00 80.25 98 LYS A N 1
ATOM 808 C CA . LYS A 1 98 ? 12.881 -1.547 0.177 1.00 80.25 98 LYS A CA 1
ATOM 809 C C . LYS A 1 98 ? 13.379 -2.705 -0.685 1.00 80.25 98 LYS A C 1
ATOM 811 O O . LYS A 1 98 ? 14.562 -2.761 -0.989 1.00 80.25 98 LYS A O 1
ATOM 816 N N . LYS A 1 99 ? 12.479 -3.601 -1.084 1.00 76.94 99 LYS A N 1
ATOM 817 C CA . LYS A 1 99 ? 12.814 -4.780 -1.888 1.00 76.94 99 LYS A CA 1
ATOM 818 C C . LYS A 1 99 ? 13.263 -4.406 -3.298 1.00 76.94 99 LYS A C 1
ATOM 820 O O . LYS A 1 99 ? 14.276 -4.922 -3.754 1.00 76.94 99 LYS A O 1
ATOM 825 N N . LEU A 1 100 ? 12.586 -3.451 -3.933 1.00 71.88 100 LEU A N 1
ATOM 826 C CA . LEU A 1 100 ? 12.958 -2.946 -5.257 1.00 71.88 100 LEU A CA 1
ATOM 827 C C . LEU A 1 100 ? 14.260 -2.130 -5.235 1.00 71.88 100 LEU A C 1
ATOM 829 O O . LEU A 1 100 ? 15.100 -2.328 -6.101 1.00 71.88 100 LEU A O 1
ATOM 833 N N . ASN A 1 101 ? 14.493 -1.281 -4.228 1.00 69.38 101 ASN A N 1
ATOM 834 C CA . ASN A 1 101 ? 15.763 -0.553 -4.092 1.00 69.38 101 ASN A CA 1
ATOM 835 C C . ASN A 1 101 ? 16.936 -1.497 -3.846 1.00 69.38 101 ASN A C 1
ATOM 837 O O . ASN A 1 101 ? 17.988 -1.310 -4.440 1.00 69.38 101 ASN A O 1
ATOM 841 N N . THR A 1 102 ? 16.762 -2.524 -3.007 1.00 61.97 102 THR A N 1
ATOM 842 C CA . THR A 1 102 ? 17.783 -3.566 -2.847 1.00 61.97 102 THR A CA 1
ATOM 843 C C . THR A 1 102 ? 18.122 -4.205 -4.194 1.00 61.97 102 THR A C 1
ATOM 845 O O . THR A 1 102 ? 19.295 -4.374 -4.494 1.00 61.97 102 THR A O 1
ATOM 848 N N . LEU A 1 103 ? 17.124 -4.499 -5.031 1.00 57.16 103 LEU A N 1
ATOM 849 C CA . LEU A 1 103 ? 17.341 -5.069 -6.363 1.00 57.16 103 LEU A CA 1
ATOM 850 C C . LEU A 1 103 ? 18.111 -4.128 -7.293 1.00 57.16 103 LEU A C 1
ATOM 852 O O . LEU A 1 103 ? 19.013 -4.578 -7.984 1.00 57.16 103 LEU A O 1
ATOM 856 N N . ILE A 1 104 ? 17.796 -2.836 -7.265 1.00 53.00 104 ILE A N 1
ATOM 857 C CA . ILE A 1 104 ? 18.475 -1.818 -8.073 1.00 53.00 104 ILE A CA 1
ATOM 858 C C . ILE A 1 104 ? 19.924 -1.639 -7.634 1.00 53.00 104 ILE A C 1
ATOM 860 O O . ILE A 1 104 ? 20.814 -1.610 -8.468 1.00 53.00 104 ILE A O 1
ATOM 864 N N . THR A 1 105 ? 20.183 -1.579 -6.327 1.00 55.38 105 THR A N 1
ATOM 865 C CA . THR A 1 105 ? 21.551 -1.500 -5.793 1.00 55.38 105 THR A CA 1
ATOM 866 C C . THR A 1 105 ? 22.394 -2.733 -6.135 1.00 55.38 105 THR A C 1
ATOM 868 O O . THR A 1 105 ? 23.609 -2.631 -6.133 1.00 55.38 105 THR A O 1
ATOM 871 N N . PHE A 1 106 ? 21.781 -3.888 -6.419 1.00 51.91 106 PHE A N 1
ATOM 872 C CA . PHE A 1 106 ? 22.496 -5.084 -6.885 1.00 51.91 106 PHE A CA 1
ATOM 873 C C . PHE A 1 106 ? 22.684 -5.146 -8.409 1.00 51.91 106 PHE A C 1
ATOM 875 O O . PHE A 1 106 ? 23.427 -6.003 -8.880 1.00 51.91 106 PHE A O 1
ATOM 882 N N . LEU A 1 107 ? 21.986 -4.303 -9.174 1.00 44.75 107 LEU A N 1
ATOM 883 C CA . LEU A 1 107 ? 22.046 -4.261 -10.640 1.00 44.75 107 LEU A CA 1
ATOM 884 C C . LEU A 1 107 ? 23.043 -3.216 -11.174 1.00 44.75 107 LEU A C 1
ATOM 886 O O . LEU A 1 107 ? 23.309 -3.207 -12.373 1.00 44.75 107 LEU A O 1
ATOM 890 N N . PHE A 1 108 ? 23.602 -2.383 -10.293 1.00 41.41 108 PHE A N 1
ATOM 891 C CA . PHE A 1 108 ? 24.659 -1.404 -10.561 1.00 41.41 108 PHE A CA 1
ATOM 892 C C . PHE A 1 108 ? 25.925 -1.767 -9.781 1.00 41.41 108 PHE A C 1
ATOM 894 O O . PHE A 1 108 ? 27.029 -1.514 -10.312 1.00 41.41 108 PHE A O 1
#

Mean predicted aligned error: 11.17 Å

Sequence (108 aa):
MRNSSLNAIEKSKTRSMYIDSLNEFVDIYRSSTEEELYFKELLKKFESEIENLPPKMREIFLKSRNEGLSYKKIAKELNITENTVKTVLHRAVLQLKKKLNTLITFLF

Solvent-accessible surface area (backbone atoms only — not comparable to full-atom values): 6176 Å² total; per-residue (Å²): 143,87,63,73,72,60,57,54,55,54,56,52,52,59,50,48,55,54,55,49,54,52,50,52,54,53,51,61,52,67,71,44,88,90,27,62,67,57,40,52,51,50,49,52,48,50,53,52,52,48,67,68,37,57,69,72,46,32,52,54,44,48,52,60,67,79,34,97,57,56,54,63,54,58,12,60,74,70,73,51,51,46,64,56,49,53,54,42,44,52,51,50,51,53,54,52,49,52,56,51,49,54,51,51,68,72,74,110

Radius of gyration: 15.99 Å; Cα contacts (8 Å, |Δi|>4): 49; chains: 1; bounding box: 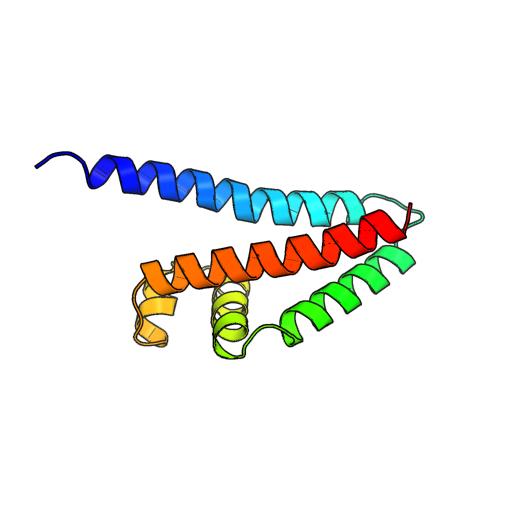41×36×43 Å

Foldseek 3Di:
DDDPVVVVVVLVVVVCVLVVVVVVVLVVQVPDPVCPVVNVVLVVVLVVLLVVQDPVLSVLQVCVPVDVDDLVVVCVVVVHDSVVSVVSNVVSSVSSCVSSVVVVVVVD